Protein AF-X1PTX5-F1 (afdb_monomer_lite)

Radius of gyration: 15.11 Å; chains: 1; bounding box: 36×18×40 Å

Foldseek 3Di:
DVVVVVVLVVQLCVLLPPLLLQVLCCVQPVDRLCVDDPNDSALVSSCVNGNPVSSVVVVCSNVVSVVVSVVVCVVVVD

Organism: NCBI:txid412755

Structure (mmCIF, N/CA/C/O backbone):
data_AF-X1PTX5-F1
#
_entry.id   AF-X1PTX5-F1
#
loop_
_atom_site.group_PDB
_atom_site.id
_atom_site.type_symbol
_atom_site.label_atom_id
_atom_site.label_alt_id
_atom_site.label_comp_id
_atom_site.label_asym_id
_atom_site.label_entity_id
_atom_site.label_seq_id
_atom_site.pdbx_PDB_ins_code
_atom_site.Cartn_x
_atom_site.Cartn_y
_atom_site.Cartn_z
_atom_site.occupancy
_atom_site.B_iso_or_equiv
_atom_site.auth_seq_id
_atom_site.auth_comp_id
_atom_site.auth_asym_id
_atom_site.auth_atom_id
_atom_site.pdbx_PDB_model_num
ATOM 1 N N . MET A 1 1 ? 15.172 -2.954 -23.355 1.00 84.94 1 MET A N 1
ATOM 2 C CA . MET A 1 1 ? 14.710 -1.603 -22.978 1.00 84.94 1 MET A CA 1
ATOM 3 C C . MET A 1 1 ? 13.183 -1.511 -22.905 1.00 84.94 1 MET A C 1
ATOM 5 O O . MET A 1 1 ? 12.643 -1.532 -21.811 1.00 84.94 1 MET A O 1
ATOM 9 N N . ALA A 1 2 ? 12.447 -1.460 -24.028 1.00 93.88 2 ALA A N 1
ATOM 10 C CA . ALA A 1 2 ? 10.992 -1.213 -23.992 1.00 93.88 2 ALA A CA 1
ATOM 11 C C . ALA A 1 2 ? 10.168 -2.333 -23.322 1.00 93.88 2 ALA A C 1
ATOM 13 O O . ALA A 1 2 ? 9.246 -2.050 -22.561 1.00 93.88 2 ALA A O 1
ATOM 14 N N . ILE A 1 3 ? 10.511 -3.601 -23.576 1.00 95.44 3 ILE A N 1
ATOM 15 C CA . ILE A 1 3 ? 9.810 -4.751 -22.979 1.00 95.44 3 ILE A CA 1
ATOM 16 C C . ILE A 1 3 ? 10.042 -4.799 -21.463 1.00 95.44 3 ILE A C 1
ATOM 18 O O . ILE A 1 3 ? 9.083 -4.935 -20.712 1.00 95.44 3 ILE A O 1
ATOM 22 N N . GLU A 1 4 ? 11.286 -4.633 -21.005 1.00 95.06 4 GLU A N 1
ATOM 23 C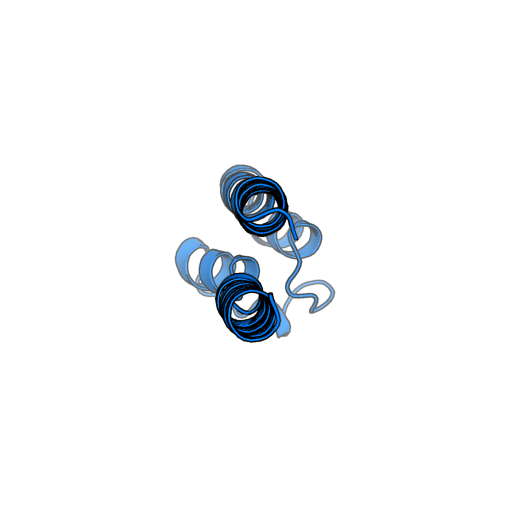 CA . GLU A 1 4 ? 11.627 -4.606 -19.572 1.00 95.06 4 GLU A CA 1
ATOM 24 C C . GLU A 1 4 ? 10.910 -3.463 -18.856 1.00 95.06 4 GLU A C 1
ATOM 26 O O . GLU A 1 4 ? 10.305 -3.686 -17.813 1.00 95.06 4 GLU A O 1
ATOM 31 N N . PHE A 1 5 ? 10.899 -2.267 -19.452 1.00 96.31 5 PHE A N 1
ATOM 32 C CA . PHE A 1 5 ? 10.161 -1.125 -18.921 1.00 96.31 5 PHE A CA 1
ATOM 33 C C . PHE A 1 5 ? 8.656 -1.411 -18.806 1.00 96.31 5 PHE A C 1
ATOM 35 O O . PHE A 1 5 ? 8.039 -1.116 -17.780 1.00 96.31 5 PHE A O 1
ATOM 42 N N . GLY A 1 6 ? 8.063 -2.030 -19.833 1.00 97.81 6 GLY A N 1
ATOM 43 C CA . GLY A 1 6 ? 6.655 -2.426 -19.821 1.00 97.81 6 GLY A CA 1
ATOM 44 C C . GLY A 1 6 ? 6.341 -3.455 -18.732 1.00 97.81 6 GLY A C 1
ATOM 45 O O . GLY A 1 6 ? 5.391 -3.275 -17.969 1.00 97.81 6 GLY A O 1
ATOM 46 N N . LEU A 1 7 ? 7.166 -4.500 -18.611 1.00 97.38 7 LEU A N 1
ATOM 47 C CA . LEU A 1 7 ? 7.024 -5.532 -17.579 1.00 97.38 7 LEU A CA 1
ATOM 48 C C . LEU A 1 7 ? 7.200 -4.960 -16.170 1.00 97.38 7 LEU A C 1
ATOM 50 O O . LEU A 1 7 ? 6.417 -5.284 -15.277 1.00 97.38 7 LEU A O 1
ATOM 54 N N . LEU A 1 8 ? 8.184 -4.081 -15.976 1.00 97.50 8 LEU A N 1
ATOM 55 C CA . LEU A 1 8 ? 8.430 -3.415 -14.703 1.00 97.50 8 LEU A CA 1
ATOM 56 C C . LEU A 1 8 ? 7.242 -2.539 -14.303 1.00 97.50 8 LEU A C 1
ATOM 58 O O . LEU A 1 8 ? 6.775 -2.618 -13.170 1.00 97.50 8 LEU A O 1
ATOM 62 N N . THR A 1 9 ? 6.723 -1.743 -15.239 1.00 97.19 9 THR A N 1
ATOM 63 C CA . THR A 1 9 ? 5.565 -0.872 -15.000 1.00 97.19 9 THR A CA 1
ATOM 64 C C . THR A 1 9 ? 4.330 -1.690 -14.630 1.00 97.19 9 THR A C 1
ATOM 66 O O . THR A 1 9 ? 3.640 -1.365 -13.663 1.00 97.19 9 THR A O 1
ATOM 69 N N . LEU A 1 10 ? 4.075 -2.788 -15.350 1.00 98.12 10 LEU A N 1
ATOM 70 C CA . LEU A 1 10 ? 2.977 -3.699 -15.034 1.00 98.12 10 LEU A CA 1
ATOM 71 C C . LEU A 1 10 ? 3.156 -4.328 -13.645 1.00 98.12 10 LEU A C 1
ATOM 73 O O . LEU A 1 10 ? 2.225 -4.317 -12.842 1.00 98.12 10 LEU A O 1
ATOM 77 N N . GLY A 1 11 ? 4.356 -4.821 -13.333 1.00 97.75 11 GLY A N 1
ATOM 78 C CA . GLY A 1 11 ? 4.680 -5.373 -12.017 1.00 97.75 11 GLY A CA 1
ATOM 79 C C . GLY A 1 11 ? 4.486 -4.355 -10.892 1.00 97.75 11 GLY A C 1
ATOM 80 O O . GLY A 1 11 ? 3.865 -4.667 -9.875 1.00 97.75 11 GLY A O 1
ATOM 81 N N . ALA A 1 12 ? 4.932 -3.114 -11.101 1.00 97.50 12 ALA A N 1
ATOM 82 C CA . ALA A 1 12 ? 4.775 -2.026 -10.143 1.00 97.50 12 ALA A CA 1
ATOM 83 C C . ALA A 1 12 ? 3.304 -1.665 -9.928 1.00 97.50 12 ALA A C 1
ATOM 85 O O . ALA A 1 12 ? 2.887 -1.457 -8.789 1.00 97.50 12 ALA A O 1
ATOM 86 N N . TYR A 1 13 ? 2.507 -1.640 -10.997 1.00 97.88 13 TYR A N 1
ATOM 87 C CA . TYR A 1 13 ? 1.073 -1.393 -10.908 1.00 97.88 13 TYR A CA 1
ATOM 88 C C . TYR A 1 13 ? 0.360 -2.492 -10.114 1.00 97.88 13 TYR A C 1
ATOM 90 O O . TYR A 1 13 ? -0.404 -2.188 -9.196 1.00 97.88 13 TYR A O 1
ATOM 98 N N . LEU A 1 14 ? 0.637 -3.765 -10.414 1.00 97.88 14 L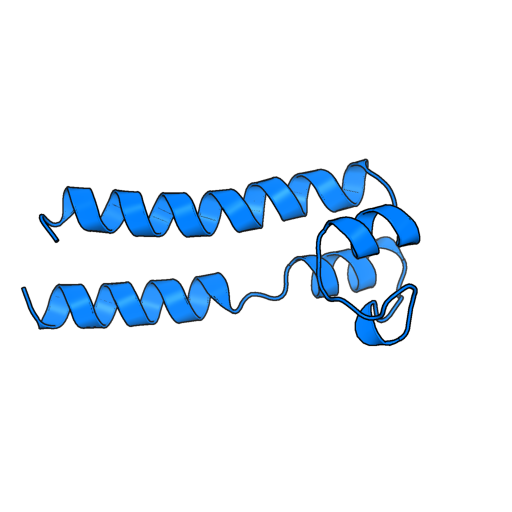EU A N 1
ATOM 99 C CA . LEU A 1 14 ? 0.010 -4.898 -9.728 1.00 97.88 14 LEU A CA 1
ATOM 100 C C . LEU A 1 14 ? 0.390 -4.944 -8.244 1.00 97.88 14 LEU A C 1
ATOM 102 O O . LEU A 1 14 ? -0.485 -5.066 -7.387 1.00 97.88 14 LEU A O 1
ATOM 106 N N . LEU A 1 15 ? 1.678 -4.783 -7.929 1.00 97.50 15 LEU A N 1
ATOM 107 C CA . LEU A 1 15 ? 2.162 -4.761 -6.550 1.00 97.50 15 LEU A CA 1
ATOM 108 C C . LEU A 1 15 ? 1.651 -3.522 -5.791 1.00 97.50 15 LEU A C 1
ATOM 110 O O . LEU A 1 15 ? 1.227 -3.611 -4.636 1.00 97.50 15 LEU A O 1
ATOM 114 N N . GLY A 1 16 ? 1.644 -2.362 -6.450 1.00 96.19 16 GLY A N 1
ATOM 115 C CA . GLY A 1 16 ? 1.151 -1.097 -5.910 1.00 96.19 16 GLY A CA 1
ATOM 116 C C . GLY A 1 16 ? -0.341 -1.121 -5.585 1.00 96.19 16 GLY A C 1
ATOM 117 O O . GLY A 1 16 ? -0.749 -0.580 -4.556 1.00 96.19 16 GLY A O 1
ATOM 118 N N . SER A 1 17 ? -1.127 -1.817 -6.409 1.00 96.81 17 SER A N 1
ATOM 119 C CA . SER A 1 17 ? -2.585 -1.931 -6.285 1.00 96.81 17 SER A CA 1
ATOM 120 C C . SER A 1 17 ? -3.048 -2.808 -5.121 1.00 96.81 17 SER A C 1
ATOM 122 O O . SER A 1 17 ? -4.243 -2.843 -4.832 1.00 96.81 17 SER A O 1
ATOM 124 N N . VAL A 1 18 ? -2.139 -3.504 -4.427 1.00 96.62 18 VAL A N 1
ATOM 125 C CA . VAL A 1 18 ? -2.477 -4.278 -3.224 1.00 96.62 18 VAL A CA 1
ATOM 126 C C . VAL A 1 18 ? -2.988 -3.326 -2.130 1.00 96.62 18 VAL A C 1
ATOM 128 O O . VAL A 1 18 ? -2.208 -2.505 -1.631 1.00 96.62 18 VAL A O 1
ATOM 131 N N . PRO A 1 19 ? -4.264 -3.431 -1.702 1.00 95.88 19 PRO A N 1
ATOM 132 C CA . PRO A 1 19 ? -4.870 -2.489 -0.767 1.00 95.88 19 PRO A CA 1
ATOM 133 C C . PRO A 1 19 ? -4.544 -2.885 0.684 1.00 95.88 19 PRO A C 1
ATOM 135 O O . PRO A 1 19 ? -5.417 -3.286 1.457 1.00 95.88 19 PRO A O 1
ATOM 138 N N . ALA A 1 20 ? -3.265 -2.795 1.058 1.00 97.56 20 ALA A N 1
ATOM 139 C CA . ALA A 1 20 ? -2.737 -3.308 2.324 1.00 97.56 20 ALA A CA 1
ATOM 140 C C . ALA A 1 20 ? -3.458 -2.739 3.557 1.00 97.56 20 ALA A C 1
ATOM 142 O O . ALA A 1 20 ? -3.807 -3.493 4.464 1.00 97.56 20 ALA A O 1
ATOM 143 N N . ALA A 1 21 ? -3.768 -1.438 3.570 1.00 97.25 21 ALA A N 1
ATOM 144 C CA . ALA A 1 21 ? -4.495 -0.827 4.681 1.00 97.25 21 ALA A CA 1
ATOM 145 C C . ALA A 1 21 ? -5.932 -1.355 4.824 1.00 97.25 21 ALA A C 1
ATOM 147 O O . ALA A 1 21 ? -6.408 -1.562 5.941 1.00 97.25 21 ALA A O 1
ATOM 148 N N . TYR A 1 22 ? -6.609 -1.628 3.705 1.00 97.88 22 TYR A N 1
ATOM 149 C CA . TYR A 1 22 ? -7.938 -2.238 3.710 1.00 97.88 22 TYR A CA 1
ATOM 150 C C . TYR A 1 22 ? -7.905 -3.656 4.266 1.00 97.88 22 TYR A C 1
ATOM 152 O O . TYR A 1 22 ? -8.663 -3.978 5.183 1.00 97.88 22 TYR A O 1
ATOM 160 N N . LEU A 1 23 ? -6.988 -4.480 3.756 1.00 97.81 23 LEU A N 1
ATOM 161 C CA . LEU A 1 23 ? -6.821 -5.859 4.209 1.00 97.81 23 LEU A CA 1
ATOM 162 C C . LEU A 1 23 ? -6.461 -5.908 5.699 1.00 97.81 23 LEU A C 1
ATOM 164 O O . LEU A 1 23 ? -7.069 -6.661 6.457 1.00 97.81 23 LEU A O 1
ATOM 168 N N . ALA A 1 24 ? -5.553 -5.039 6.149 1.00 97.75 24 ALA A N 1
ATOM 169 C CA . ALA A 1 24 ? -5.154 -4.952 7.549 1.00 97.75 24 ALA A CA 1
ATOM 170 C C . ALA A 1 24 ? -6.306 -4.519 8.470 1.00 97.75 24 ALA A C 1
ATOM 172 O O . ALA A 1 24 ? -6.479 -5.099 9.544 1.00 97.75 24 ALA A O 1
ATOM 173 N N . ALA A 1 25 ? -7.125 -3.541 8.067 1.00 97.50 25 ALA A N 1
ATOM 174 C CA . ALA A 1 25 ? -8.311 -3.145 8.829 1.00 97.50 25 ALA A CA 1
ATOM 175 C C . ALA A 1 25 ? -9.318 -4.299 8.939 1.00 97.50 25 ALA A C 1
ATOM 177 O O . ALA A 1 25 ? -9.818 -4.595 10.030 1.00 97.50 25 ALA A O 1
ATOM 178 N N . ARG A 1 26 ? -9.553 -4.997 7.819 1.00 97.38 26 ARG A N 1
ATOM 179 C CA . ARG A 1 26 ? -10.492 -6.116 7.754 1.00 97.38 26 ARG A CA 1
ATOM 180 C C . ARG A 1 26 ? -10.037 -7.294 8.612 1.00 97.38 26 ARG A C 1
ATOM 182 O O . ARG A 1 26 ? -10.849 -7.835 9.352 1.00 97.38 26 ARG A O 1
ATOM 189 N N . TRP A 1 27 ? -8.757 -7.659 8.571 1.00 97.31 27 TRP A N 1
ATOM 190 C CA . TRP A 1 27 ? -8.223 -8.777 9.356 1.00 97.31 27 TRP A CA 1
ATOM 191 C C . TRP A 1 27 ? -8.049 -8.459 10.838 1.00 97.31 27 TRP A C 1
ATOM 193 O O . TRP A 1 27 ? -8.266 -9.328 11.674 1.00 97.31 27 TRP A O 1
ATOM 203 N N . SER A 1 28 ? -7.669 -7.228 11.186 1.00 96.81 28 SER A N 1
ATOM 204 C CA . SER A 1 28 ? -7.399 -6.881 12.588 1.00 96.81 28 SER A CA 1
ATOM 205 C C . SER A 1 28 ? -8.652 -6.538 13.392 1.00 96.81 28 SER A C 1
ATOM 207 O O . SER A 1 28 ? -8.699 -6.818 14.589 1.00 96.81 28 SER A O 1
ATOM 209 N N . ARG A 1 29 ? -9.651 -5.894 12.773 1.00 95.25 29 ARG A N 1
ATOM 210 C CA . ARG A 1 29 ? -10.845 -5.379 13.467 1.00 95.25 29 ARG A CA 1
ATOM 211 C C . ARG A 1 29 ? -12.169 -5.771 12.811 1.00 95.25 29 ARG A C 1
ATOM 213 O O . ARG A 1 29 ? -13.212 -5.423 13.348 1.00 95.25 29 ARG A O 1
ATOM 220 N N . GLY A 1 30 ? -12.158 -6.453 11.664 1.00 96.69 30 GLY A N 1
ATOM 221 C CA . GLY A 1 30 ? -13.385 -6.827 10.947 1.00 96.69 30 GLY A CA 1
ATOM 222 C C . GLY A 1 30 ? -14.099 -5.663 10.251 1.00 96.69 30 GLY A C 1
ATOM 223 O O . GLY A 1 30 ? -15.167 -5.859 9.675 1.00 96.69 30 GLY A O 1
ATOM 224 N N . ILE A 1 31 ? -13.525 -4.458 10.266 1.00 96.19 31 ILE A N 1
ATOM 225 C CA . ILE A 1 31 ? -14.167 -3.246 9.742 1.00 96.19 31 ILE A CA 1
ATOM 226 C C . ILE A 1 31 ? -13.848 -3.022 8.263 1.00 96.19 31 ILE A C 1
ATOM 228 O O . ILE A 1 31 ? -12.808 -3.456 7.762 1.00 96.19 31 ILE A O 1
ATOM 232 N N . ASP A 1 32 ? -14.738 -2.320 7.562 1.00 97.12 32 ASP A N 1
ATOM 233 C CA . ASP A 1 32 ? -14.414 -1.711 6.272 1.00 97.12 32 ASP A CA 1
ATOM 234 C C . ASP A 1 32 ? -13.880 -0.291 6.507 1.00 97.12 32 ASP A C 1
ATOM 236 O O . ASP A 1 32 ? -14.631 0.621 6.844 1.00 97.12 32 ASP A O 1
ATOM 240 N N . ILE A 1 33 ? -12.571 -0.098 6.322 1.00 96.62 33 ILE A N 1
ATOM 241 C CA . ILE A 1 33 ? -11.900 1.205 6.486 1.00 96.62 33 ILE A CA 1
ATOM 242 C C . ILE A 1 33 ? -12.484 2.306 5.583 1.00 96.62 33 ILE A C 1
ATOM 244 O O . ILE A 1 33 ? -12.401 3.477 5.939 1.00 96.62 33 ILE A O 1
ATOM 248 N N . ARG A 1 34 ? -13.125 1.962 4.457 1.00 97.00 34 ARG A N 1
ATOM 249 C CA . ARG A 1 34 ? -13.760 2.943 3.556 1.00 97.00 34 ARG A CA 1
ATOM 250 C C . ARG A 1 34 ? -15.030 3.551 4.146 1.00 97.00 34 ARG A C 1
ATOM 252 O O . ARG A 1 34 ? -15.467 4.605 3.704 1.00 97.00 34 ARG A O 1
ATOM 259 N N . GLN A 1 35 ? -15.621 2.881 5.132 1.00 97.25 35 GLN A N 1
ATOM 260 C CA . GLN A 1 35 ? -16.842 3.304 5.818 1.00 97.25 35 GLN A CA 1
ATOM 261 C C . GLN A 1 35 ? -16.554 3.849 7.225 1.00 97.25 35 GLN A C 1
ATOM 263 O O . GLN A 1 35 ? -17.477 4.085 7.999 1.00 97.25 35 GLN A O 1
ATOM 268 N N . CYS A 1 36 ? -15.281 4.001 7.597 1.00 95.62 36 CYS A N 1
ATOM 269 C CA . CYS A 1 36 ? -14.862 4.368 8.945 1.00 95.62 36 CYS A CA 1
ATOM 270 C C . CYS A 1 36 ? -13.838 5.512 8.918 1.00 95.62 36 CYS A C 1
ATOM 272 O O . CYS A 1 36 ? -13.009 5.613 8.011 1.00 95.62 36 CYS A O 1
ATOM 274 N N . GLY A 1 37 ? -13.853 6.346 9.960 1.00 92.88 37 GLY A N 1
ATOM 275 C CA . GLY A 1 37 ? -12.927 7.472 10.087 1.00 92.88 37 GLY A CA 1
ATOM 276 C C . GLY A 1 37 ? -13.131 8.497 8.972 1.00 92.88 37 GLY A C 1
ATOM 277 O O . GLY A 1 37 ? -14.252 8.949 8.760 1.00 92.88 37 GLY A O 1
ATOM 278 N N . ASP A 1 38 ? -12.055 8.853 8.268 1.00 95.69 38 ASP A N 1
ATOM 279 C CA . ASP A 1 38 ? -12.111 9.757 7.105 1.00 95.69 38 ASP A CA 1
ATOM 280 C C . ASP A 1 38 ? -12.360 9.028 5.768 1.00 95.69 38 ASP A C 1
ATOM 282 O O . ASP A 1 38 ? -12.356 9.654 4.711 1.00 95.69 38 ASP A O 1
ATOM 286 N N . GLY A 1 39 ? -12.572 7.707 5.807 1.00 94.38 39 GLY A N 1
ATOM 287 C CA . GLY A 1 39 ? -12.832 6.869 4.634 1.00 94.38 39 GLY A CA 1
ATOM 288 C C . GLY A 1 39 ? -11.604 6.571 3.767 1.00 94.38 39 GLY A C 1
ATOM 289 O O . GLY A 1 39 ? -11.700 5.768 2.835 1.00 94.38 39 GLY A O 1
ATOM 290 N N . ASN A 1 40 ? -10.432 7.148 4.064 1.00 96.19 40 ASN A N 1
ATOM 291 C CA . ASN A 1 40 ? -9.228 6.905 3.273 1.00 96.19 40 ASN A CA 1
ATOM 292 C C . ASN A 1 40 ? -8.634 5.527 3.572 1.00 96.19 40 ASN A C 1
ATOM 294 O O . ASN A 1 40 ? -8.467 5.135 4.729 1.00 96.19 40 ASN A O 1
ATOM 298 N N . VAL A 1 41 ? -8.196 4.824 2.525 1.00 94.88 41 VAL A N 1
ATOM 299 C CA . VAL A 1 41 ? -7.486 3.532 2.618 1.00 94.88 41 VAL A CA 1
ATOM 300 C C . VAL A 1 41 ? -5.987 3.761 2.857 1.00 94.88 41 VAL A C 1
ATOM 302 O O . VAL A 1 41 ? -5.124 3.181 2.208 1.00 94.88 41 VAL A O 1
ATOM 305 N N . GLY A 1 42 ? -5.675 4.674 3.777 1.00 95.06 42 GLY A N 1
ATOM 306 C CA . GLY A 1 42 ? -4.314 5.058 4.134 1.00 95.06 42 GLY A CA 1
ATOM 307 C C . GLY A 1 42 ? -3.907 4.544 5.511 1.00 95.06 42 GLY A C 1
ATOM 308 O O . GLY A 1 42 ? -4.743 4.257 6.372 1.00 95.06 42 GLY A O 1
ATOM 309 N N . SER A 1 43 ? -2.598 4.494 5.751 1.00 95.25 43 SER A N 1
ATOM 310 C CA . SER A 1 43 ? -2.022 4.096 7.040 1.00 95.25 43 SER A CA 1
ATOM 311 C C . SER A 1 43 ? -2.432 5.015 8.197 1.00 95.25 43 SER A C 1
ATOM 313 O O . SER A 1 43 ? -2.609 4.537 9.314 1.00 95.25 43 SER A O 1
ATOM 315 N N . THR A 1 44 ? -2.651 6.310 7.945 1.00 96.75 44 THR A N 1
ATOM 316 C CA . THR A 1 44 ? -3.128 7.265 8.959 1.00 96.75 44 THR A CA 1
ATOM 317 C C . THR A 1 44 ? -4.523 6.906 9.465 1.00 96.75 44 THR A C 1
ATOM 319 O O . THR A 1 44 ? -4.727 6.818 10.677 1.00 96.75 44 THR A O 1
ATOM 322 N N . ASN A 1 45 ? -5.475 6.654 8.561 1.00 97.44 45 ASN A N 1
ATOM 323 C CA . ASN A 1 45 ? -6.833 6.263 8.943 1.00 97.44 45 ASN A CA 1
ATOM 324 C C . ASN A 1 45 ? -6.833 4.871 9.592 1.00 97.44 45 ASN A C 1
ATOM 326 O O . ASN A 1 45 ? -7.411 4.681 10.662 1.00 97.44 45 ASN A O 1
ATOM 330 N N . LEU A 1 46 ? -6.067 3.926 9.033 1.00 97.81 46 LEU A N 1
ATOM 331 C CA . LEU A 1 46 ? -5.851 2.613 9.640 1.00 97.81 46 LEU A CA 1
ATOM 332 C C . LEU A 1 46 ? -5.328 2.731 11.078 1.00 97.81 46 LEU A C 1
ATOM 334 O O . LEU A 1 46 ? -5.845 2.064 11.972 1.00 97.81 46 LEU A O 1
ATOM 338 N N . MET A 1 47 ? -4.330 3.581 11.325 1.00 97.56 47 MET A N 1
ATOM 339 C CA . MET A 1 47 ? -3.746 3.780 12.653 1.00 97.56 47 MET A CA 1
ATOM 340 C C . MET A 1 47 ? -4.751 4.368 13.646 1.00 97.56 47 MET A C 1
ATOM 342 O O . MET A 1 47 ? -4.750 3.955 14.805 1.00 97.56 47 MET A O 1
ATOM 346 N N . ARG A 1 48 ? -5.609 5.296 13.195 1.00 97.00 48 ARG A N 1
ATOM 347 C CA . ARG A 1 48 ? -6.689 5.882 14.008 1.00 97.00 48 ARG A CA 1
ATOM 348 C C . ARG A 1 48 ? -7.754 4.848 14.382 1.00 97.00 48 ARG A C 1
ATOM 350 O O . ARG A 1 48 ? -8.216 4.850 15.516 1.00 97.00 48 ARG A O 1
ATOM 357 N N . LEU A 1 49 ? -8.120 3.967 13.449 1.00 97.06 49 LEU A N 1
ATOM 358 C CA . LEU A 1 49 ? -9.204 2.991 13.623 1.00 97.06 49 LEU A CA 1
ATOM 359 C C . LEU A 1 49 ? -8.766 1.666 14.264 1.00 97.06 49 LEU A C 1
ATOM 361 O O . LEU A 1 49 ? -9.595 0.933 14.798 1.00 97.06 49 LEU A O 1
ATOM 365 N N . THR A 1 50 ? -7.478 1.321 14.191 1.00 95.38 50 THR A N 1
ATOM 366 C CA . THR A 1 50 ? -6.964 0.020 14.645 1.00 95.38 50 THR A CA 1
ATOM 367 C C . THR A 1 50 ? -5.951 0.167 15.783 1.00 95.38 50 THR A C 1
ATOM 369 O O . THR A 1 50 ? -6.335 0.149 16.953 1.00 95.38 50 THR A O 1
ATOM 372 N N . SER A 1 51 ? -4.656 0.229 15.463 1.00 96.56 51 SER A N 1
ATOM 373 C CA . SER A 1 51 ? -3.540 0.506 16.368 1.00 96.56 51 SER A CA 1
ATOM 374 C C . SER A 1 51 ? -2.251 0.755 15.572 1.00 96.56 51 SER A C 1
ATOM 376 O O . SER A 1 51 ? -2.118 0.323 14.424 1.00 96.56 51 SER A O 1
ATOM 378 N N . LYS A 1 52 ? -1.237 1.353 16.214 1.00 97.00 52 LYS A N 1
ATOM 379 C CA . LYS A 1 52 ? 0.116 1.492 15.635 1.00 97.00 52 LYS A CA 1
ATOM 380 C C . LYS A 1 52 ? 0.724 0.150 15.214 1.00 97.00 52 LYS A C 1
ATOM 382 O O . LYS A 1 52 ? 1.383 0.079 14.186 1.00 97.00 52 LYS A O 1
ATOM 387 N N . ARG A 1 53 ? 0.473 -0.918 15.979 1.00 97.44 53 ARG A N 1
ATOM 388 C CA . ARG A 1 53 ? 1.008 -2.263 15.697 1.00 97.44 53 ARG A CA 1
ATOM 389 C C . ARG A 1 53 ? 0.478 -2.846 14.386 1.00 97.44 53 ARG A C 1
ATOM 391 O O . ARG A 1 53 ? 1.185 -3.612 13.752 1.00 97.44 53 ARG A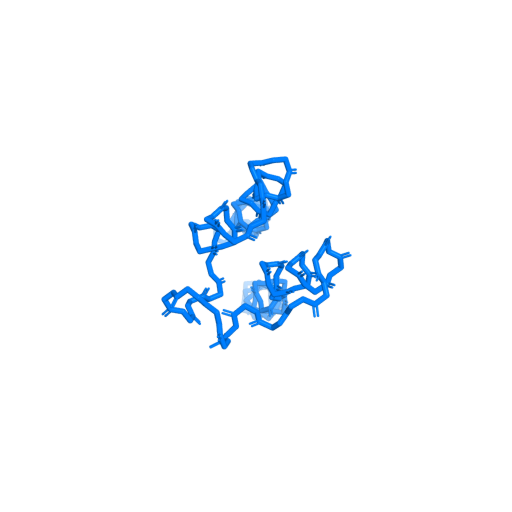 O 1
ATOM 398 N N . VAL A 1 54 ? -0.734 -2.465 13.981 1.00 97.00 54 VAL A N 1
ATOM 399 C CA . VAL A 1 54 ? -1.338 -2.878 12.704 1.00 97.00 54 VAL A CA 1
ATOM 400 C C . VAL A 1 54 ? -0.908 -1.946 11.569 1.00 97.00 54 VAL A C 1
ATOM 402 O O . VAL A 1 54 ? -0.624 -2.407 10.469 1.00 97.00 54 VAL A O 1
ATOM 405 N N . ALA A 1 55 ? -0.817 -0.639 11.828 1.00 97.56 55 ALA A N 1
ATOM 406 C CA . ALA A 1 55 ? -0.494 0.343 10.796 1.00 97.56 55 ALA A CA 1
ATOM 40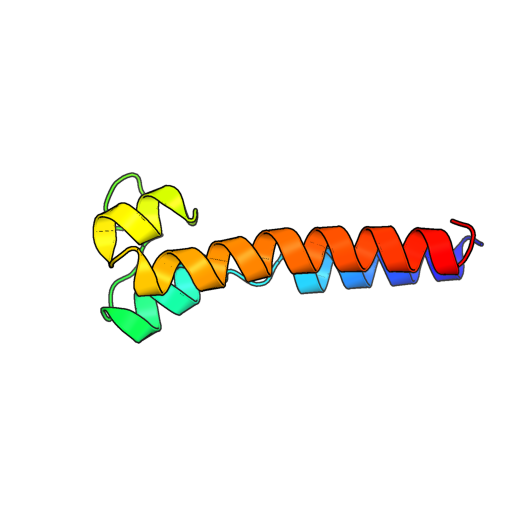7 C C . ALA A 1 55 ? 0.986 0.363 10.379 1.00 97.56 55 ALA A C 1
ATOM 409 O O . ALA A 1 55 ? 1.275 0.565 9.203 1.00 97.56 55 ALA A O 1
ATOM 410 N N . ILE A 1 56 ? 1.923 0.141 11.308 1.00 98.12 56 ILE A N 1
ATOM 411 C CA . ILE A 1 56 ? 3.367 0.171 11.015 1.00 98.12 56 ILE A CA 1
ATOM 412 C C . ILE A 1 56 ? 3.759 -0.863 9.941 1.00 98.12 56 ILE A C 1
ATOM 414 O O . ILE A 1 56 ? 4.399 -0.461 8.970 1.00 98.12 56 ILE A O 1
ATOM 418 N N . PRO A 1 57 ? 3.353 -2.147 10.027 1.00 97.94 57 PRO A N 1
ATOM 419 C CA . PRO A 1 57 ? 3.623 -3.119 8.967 1.00 97.94 57 PRO A CA 1
ATOM 420 C C . PRO A 1 57 ? 3.088 -2.694 7.596 1.00 97.94 57 PRO A C 1
ATOM 422 O O . PRO A 1 57 ? 3.760 -2.903 6.593 1.00 97.94 57 PRO A O 1
ATOM 425 N N . VAL A 1 58 ? 1.912 -2.056 7.547 1.00 97.69 58 VAL A N 1
ATOM 426 C CA . VAL A 1 58 ? 1.328 -1.550 6.294 1.00 97.69 58 VAL A CA 1
ATOM 427 C C . VAL A 1 58 ? 2.170 -0.422 5.707 1.00 97.69 58 VAL A C 1
ATOM 429 O O . VAL A 1 58 ? 2.458 -0.446 4.518 1.00 97.69 58 VAL A O 1
ATOM 432 N N . VAL A 1 59 ? 2.633 0.523 6.532 1.00 97.94 59 VAL A N 1
ATOM 433 C CA . VAL A 1 59 ? 3.545 1.590 6.081 1.00 97.94 59 VAL A CA 1
ATOM 434 C C . VAL A 1 59 ? 4.840 1.006 5.526 1.00 97.94 59 VAL A C 1
ATOM 436 O O . VAL A 1 59 ? 5.284 1.412 4.456 1.00 97.94 59 VAL A O 1
ATOM 439 N N . ILE A 1 60 ? 5.435 0.043 6.235 1.00 98.25 60 ILE A N 1
ATOM 440 C CA . ILE A 1 60 ? 6.665 -0.624 5.793 1.00 98.25 60 ILE A CA 1
ATOM 441 C C . ILE A 1 60 ? 6.430 -1.339 4.461 1.00 98.25 60 ILE A C 1
ATOM 443 O O . ILE A 1 60 ? 7.259 -1.229 3.564 1.00 98.25 60 ILE A O 1
ATOM 447 N N . PHE A 1 61 ? 5.301 -2.030 4.306 1.00 97.69 61 PHE A N 1
ATOM 448 C CA . PHE A 1 61 ? 4.943 -2.701 3.060 1.00 97.69 61 PHE A CA 1
ATOM 449 C C . PHE A 1 61 ? 4.736 -1.712 1.905 1.00 97.69 61 PHE A C 1
ATOM 451 O O . PHE A 1 61 ? 5.296 -1.912 0.829 1.00 97.69 61 PHE A O 1
ATOM 458 N N . ASP A 1 62 ? 3.978 -0.634 2.117 1.00 96.31 62 ASP A N 1
ATOM 459 C CA . ASP A 1 62 ? 3.663 0.341 1.069 1.00 96.31 62 ASP A CA 1
ATOM 460 C C . ASP A 1 62 ? 4.887 1.159 0.631 1.00 96.31 62 ASP A C 1
ATOM 462 O O . ASP A 1 62 ? 5.041 1.445 -0.557 1.00 96.31 62 ASP A O 1
ATOM 466 N N . LEU A 1 63 ? 5.793 1.487 1.557 1.00 97.44 63 LEU A N 1
ATOM 467 C CA . LEU A 1 63 ? 7.087 2.081 1.212 1.00 97.44 63 LEU A CA 1
ATOM 468 C C . LEU A 1 63 ? 8.010 1.053 0.549 1.00 97.44 63 LEU A C 1
ATOM 470 O O . LEU A 1 63 ? 8.636 1.342 -0.471 1.00 97.44 63 LEU A O 1
ATOM 474 N N . GLY A 1 64 ? 8.071 -0.156 1.110 1.00 98.00 64 GLY A N 1
ATOM 475 C CA . GLY A 1 64 ? 8.947 -1.232 0.662 1.00 98.00 64 GLY A CA 1
ATOM 476 C C . GLY A 1 64 ? 8.643 -1.682 -0.760 1.00 98.00 64 GLY A C 1
ATOM 477 O O . GLY A 1 64 ? 9.564 -1.833 -1.555 1.00 98.00 64 GLY A O 1
ATOM 478 N N . LYS A 1 65 ? 7.365 -1.822 -1.125 1.00 96.19 65 LYS A N 1
ATOM 479 C CA . LYS A 1 65 ? 6.973 -2.195 -2.488 1.00 96.19 65 LYS A CA 1
ATOM 480 C C . LYS A 1 65 ? 7.372 -1.142 -3.523 1.00 96.19 65 LYS A C 1
ATOM 482 O O . LYS A 1 65 ? 7.838 -1.499 -4.598 1.00 96.19 65 LYS A O 1
ATOM 487 N N . GLY A 1 66 ? 7.242 0.145 -3.191 1.00 96.56 66 GLY A N 1
ATOM 488 C CA . GLY A 1 66 ? 7.667 1.236 -4.070 1.00 96.56 66 GLY A CA 1
ATOM 489 C C . GLY A 1 66 ? 9.186 1.267 -4.233 1.00 96.56 66 GLY A C 1
ATOM 490 O O . GLY A 1 66 ? 9.690 1.260 -5.355 1.00 96.56 66 GLY A O 1
ATOM 491 N N . ALA A 1 67 ? 9.912 1.222 -3.113 1.00 98.06 67 ALA A N 1
ATOM 492 C CA . ALA A 1 67 ? 11.372 1.186 -3.106 1.00 98.06 67 ALA A CA 1
ATOM 493 C C . ALA A 1 67 ? 11.927 -0.030 -3.866 1.00 98.06 67 ALA A C 1
ATOM 495 O O . ALA A 1 67 ? 12.872 0.113 -4.638 1.00 98.06 67 ALA A O 1
ATOM 496 N N . LEU A 1 68 ? 11.308 -1.203 -3.703 1.00 97.94 68 LEU A N 1
ATOM 497 C CA . LEU A 1 68 ? 11.684 -2.427 -4.407 1.00 97.94 68 LEU A CA 1
ATOM 498 C C . LEU A 1 68 ? 11.594 -2.254 -5.927 1.00 97.94 68 LEU A C 1
ATOM 500 O O . LEU A 1 68 ? 12.542 -2.590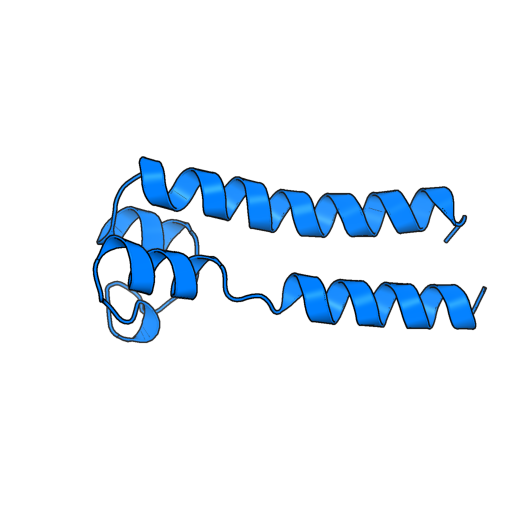 -6.629 1.00 97.94 68 LEU A O 1
ATOM 504 N N . MET A 1 69 ? 10.494 -1.696 -6.440 1.00 97.56 69 MET A N 1
ATOM 505 C CA . MET A 1 69 ? 10.327 -1.514 -7.887 1.00 97.56 69 MET A CA 1
ATOM 506 C C . MET A 1 69 ? 11.313 -0.499 -8.471 1.00 97.56 69 MET A C 1
ATOM 508 O O . MET A 1 69 ? 11.833 -0.722 -9.563 1.00 97.56 69 MET A O 1
ATOM 512 N N . VAL A 1 70 ? 11.618 0.576 -7.736 1.00 97.31 70 VAL A N 1
ATOM 513 C CA . VAL A 1 70 ? 12.649 1.550 -8.134 1.00 97.31 70 VAL A CA 1
ATOM 514 C C . VAL A 1 70 ? 14.033 0.904 -8.148 1.00 97.31 70 VAL A C 1
ATOM 516 O O . VAL A 1 70 ? 14.803 1.113 -9.082 1.00 97.31 70 VAL A O 1
ATOM 519 N N . TRP A 1 71 ? 14.352 0.086 -7.146 1.00 98.19 71 TRP A N 1
ATOM 520 C CA . TRP A 1 71 ? 15.639 -0.600 -7.088 1.00 98.19 71 TRP A CA 1
ATOM 521 C C . TRP A 1 71 ? 15.801 -1.613 -8.228 1.00 98.19 71 TRP A C 1
ATOM 523 O O . TRP A 1 71 ? 16.852 -1.655 -8.864 1.00 98.19 71 TRP A O 1
ATOM 533 N N . ILE A 1 72 ? 14.749 -2.370 -8.558 1.00 97.44 72 ILE A N 1
ATOM 534 C CA . ILE A 1 72 ? 14.759 -3.273 -9.718 1.00 97.44 72 ILE A CA 1
ATOM 535 C C . ILE A 1 72 ? 14.974 -2.485 -11.018 1.00 97.44 72 ILE A C 1
ATOM 537 O O . ILE A 1 72 ? 15.745 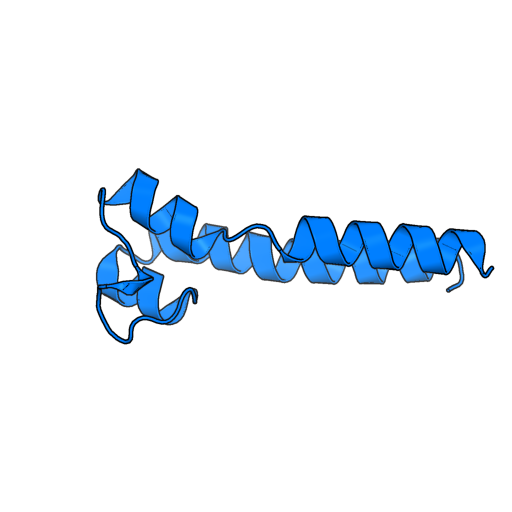-2.935 -11.862 1.00 97.44 72 ILE A O 1
ATOM 541 N N . ALA A 1 73 ? 14.363 -1.303 -11.169 1.00 97.38 73 ALA A N 1
ATOM 542 C CA . ALA A 1 73 ? 14.595 -0.436 -12.329 1.00 97.38 73 ALA A CA 1
ATOM 543 C C . ALA A 1 73 ? 16.090 -0.118 -12.507 1.00 97.38 73 ALA A C 1
ATOM 545 O O . ALA A 1 73 ? 16.652 -0.353 -13.574 1.00 97.38 73 ALA A O 1
ATOM 546 N N . GLN A 1 74 ? 16.748 0.301 -11.419 1.00 97.44 74 GLN A N 1
ATOM 547 C CA . GLN A 1 74 ? 18.178 0.621 -11.415 1.00 97.44 74 GLN A CA 1
ATOM 548 C C . GLN A 1 74 ? 19.045 -0.589 -11.785 1.00 97.44 74 GLN A C 1
ATOM 550 O O . GLN A 1 74 ? 20.002 -0.448 -12.543 1.00 97.44 74 GLN A O 1
ATOM 555 N N . LEU A 1 75 ? 18.706 -1.784 -11.285 1.00 96.88 75 LEU A N 1
ATOM 556 C CA . LEU A 1 75 ? 19.430 -3.022 -11.605 1.00 96.88 75 LEU A CA 1
ATOM 557 C C . LEU A 1 75 ? 19.292 -3.429 -13.079 1.00 96.88 75 LEU A C 1
ATOM 559 O O . LEU A 1 75 ? 20.205 -4.044 -13.626 1.00 96.88 75 LEU A O 1
ATOM 563 N N . LEU A 1 76 ? 18.172 -3.086 -13.719 1.00 95.44 76 LEU A N 1
ATOM 564 C CA . LEU A 1 76 ? 17.929 -3.327 -15.144 1.00 95.44 76 LEU A CA 1
ATOM 565 C C . LEU A 1 76 ? 18.512 -2.228 -16.050 1.00 95.44 76 LEU A C 1
ATOM 567 O O . LEU A 1 76 ? 18.435 -2.352 -17.271 1.00 95.44 76 LEU A O 1
ATOM 571 N N . GLY A 1 77 ? 19.091 -1.167 -15.477 1.00 93.94 77 GLY A N 1
ATOM 572 C CA . GLY A 1 77 ? 19.598 -0.016 -16.229 1.00 93.94 77 GLY A CA 1
ATOM 573 C C . GLY A 1 77 ? 18.495 0.846 -16.855 1.00 93.94 77 GLY A C 1
ATOM 574 O O . GLY A 1 77 ? 18.739 1.472 -17.889 1.00 93.94 77 GLY A O 1
ATOM 575 N N . LEU A 1 78 ? 17.295 0.838 -16.259 1.00 91.44 78 LEU A N 1
ATOM 576 C CA . LEU A 1 78 ? 16.142 1.659 -16.647 1.00 91.44 78 LEU A CA 1
ATOM 577 C C . LEU A 1 78 ? 16.107 3.004 -15.911 1.00 91.44 78 LEU A C 1
ATOM 579 O O . LEU A 1 78 ? 16.550 3.062 -14.740 1.00 91.44 78 LEU A O 1
#

InterPro domains:
  IPR003811 Glycerol-3-phosphate acyltransferase, PlsY [PF02660] (12-76)
  IPR003811 Glycerol-3-phosphate acyltransferase, PlsY [PTHR30309] (7-77)
  IPR003811 Glycerol-3-phosphate acyltransferase, PlsY [SM01207] (10-76)

Secondary structure (DSSP, 8-state):
-HHHHHHHHHHHHHHHT--HHHHHHHHHHS--GGGSTT---SHHHHHHHS-HHHHHHHHHHHHHHHHHHHHHHHHTT-

pLDDT: mean 96.62, std 1.84, range [84.94, 98.25]

Sequence (78 aa):
MAIEFGLLTLGAYLLGSVPAAYLAARWSRGIDIRQCGDGNVGSTNLMRLTSKRVAIPVVIFDLGKGALMVWIAQLLGL